Protein AF-A0A9E1VA75-F1 (afdb_monomer)

pLDDT: mean 88.78, std 12.93, range [41.03, 97.94]

Foldseek 3Di:
DPPPPPCDPVNVVVVVVVVVVVVVVVLVVVCVVVVDCDDDCVSPVVVVVVVVVVVVVVVVVVVVVVVVVVVVVVVVVVVVVVVVVVVVVVVVVVVVVVVVVVVDDD

Struct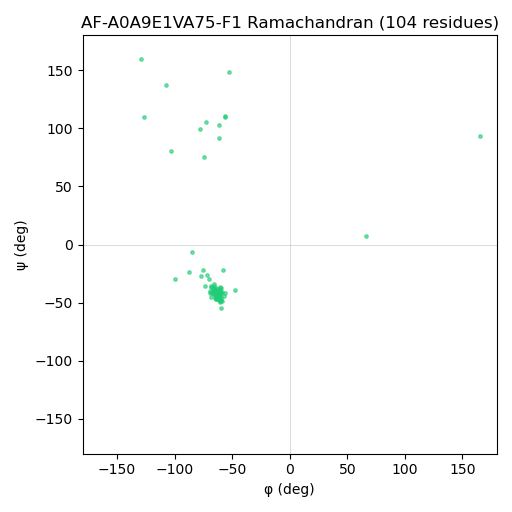ure (mmCIF, N/CA/C/O backbone):
data_AF-A0A9E1VA75-F1
#
_entry.id   AF-A0A9E1VA75-F1
#
loop_
_atom_site.group_PDB
_atom_site.id
_atom_site.type_symbol
_atom_site.label_atom_id
_atom_site.label_alt_id
_atom_site.label_comp_id
_atom_site.label_asym_id
_atom_site.label_entity_id
_atom_site.label_seq_id
_atom_site.pdbx_PDB_ins_code
_atom_site.Cartn_x
_atom_site.Cartn_y
_atom_site.Cartn_z
_atom_site.occupancy
_atom_site.B_iso_or_equiv
_atom_site.auth_seq_id
_atom_site.auth_comp_id
_atom_site.auth_asym_id
_atom_site.auth_atom_id
_atom_site.pdbx_PDB_model_num
ATOM 1 N N . MET A 1 1 ? 12.275 12.071 -62.338 1.00 41.03 1 MET A N 1
ATOM 2 C CA . MET A 1 1 ? 13.502 11.283 -62.114 1.00 41.03 1 MET A CA 1
ATOM 3 C C . MET A 1 1 ? 13.849 11.445 -60.648 1.00 41.03 1 MET A C 1
ATOM 5 O O . MET A 1 1 ? 14.362 12.488 -60.273 1.00 41.03 1 MET A O 1
ATOM 9 N N . ALA A 1 2 ? 13.413 10.508 -59.802 1.00 47.34 2 ALA A N 1
ATOM 10 C CA . ALA A 1 2 ? 13.852 10.485 -58.413 1.00 47.34 2 ALA A CA 1
ATOM 11 C C . ALA A 1 2 ? 15.301 10.009 -58.453 1.00 47.34 2 ALA A C 1
ATOM 13 O O . ALA A 1 2 ? 15.548 8.854 -58.796 1.00 47.34 2 ALA A O 1
ATOM 14 N N . ASP A 1 3 ? 16.233 10.935 -58.241 1.00 48.06 3 ASP A N 1
ATOM 15 C CA . ASP A 1 3 ? 17.649 10.623 -58.147 1.00 48.06 3 ASP A CA 1
ATOM 16 C C . ASP A 1 3 ? 17.795 9.580 -57.039 1.00 48.06 3 ASP A C 1
ATOM 18 O O . ASP A 1 3 ? 17.472 9.828 -55.873 1.00 48.06 3 ASP A O 1
ATOM 22 N N . GLN A 1 4 ? 18.118 8.354 -57.441 1.00 55.50 4 GLN A N 1
ATOM 23 C CA . GLN A 1 4 ? 18.313 7.244 -56.534 1.00 55.50 4 GLN A CA 1
ATOM 24 C C . GLN A 1 4 ? 19.472 7.673 -55.648 1.00 55.50 4 GLN A C 1
ATOM 26 O O . GLN A 1 4 ? 20.612 7.684 -56.109 1.00 55.50 4 GLN A O 1
ATOM 31 N N . ILE A 1 5 ? 19.173 8.095 -54.414 1.00 60.56 5 ILE A N 1
ATOM 32 C CA . ILE A 1 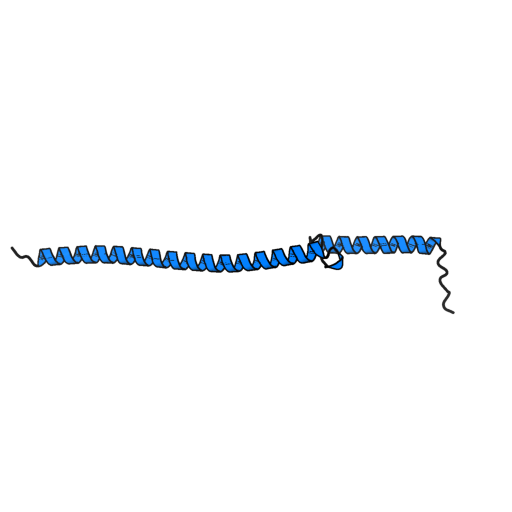5 ? 20.190 8.495 -53.446 1.00 60.56 5 ILE A CA 1
ATOM 33 C C . ILE A 1 5 ? 21.044 7.253 -53.209 1.00 60.56 5 ILE A C 1
ATOM 35 O O . ILE A 1 5 ? 20.737 6.395 -52.379 1.00 60.56 5 ILE A O 1
ATOM 39 N N . ASN A 1 6 ? 22.105 7.124 -53.998 1.00 58.22 6 ASN A N 1
ATOM 40 C CA . ASN A 1 6 ? 23.093 6.078 -53.891 1.00 58.22 6 ASN A CA 1
ATOM 41 C C . ASN A 1 6 ? 23.935 6.438 -52.673 1.00 58.22 6 ASN A C 1
ATOM 43 O O . ASN A 1 6 ? 25.043 6.954 -52.789 1.00 58.22 6 ASN A O 1
ATOM 47 N N . LEU A 1 7 ? 23.378 6.212 -51.476 1.00 61.91 7 LEU A N 1
ATOM 48 C CA . LEU A 1 7 ? 24.168 6.235 -50.258 1.00 61.91 7 LEU A CA 1
ATOM 49 C C . LEU A 1 7 ? 25.282 5.212 -50.460 1.00 61.91 7 LEU A C 1
ATOM 51 O O . LEU A 1 7 ? 25.028 3.996 -50.492 1.00 61.91 7 LEU A O 1
ATOM 55 N N . SER A 1 8 ? 26.511 5.712 -50.600 1.00 77.88 8 SER A N 1
ATOM 56 C CA . SER A 1 8 ? 27.694 4.865 -50.593 1.00 77.88 8 SER A CA 1
ATOM 57 C C . SER A 1 8 ? 27.653 3.999 -49.331 1.00 77.88 8 SER A C 1
ATOM 59 O O . SER A 1 8 ? 27.085 4.399 -48.307 1.00 77.88 8 SER A O 1
ATOM 61 N N . SER A 1 9 ? 28.206 2.787 -49.404 1.00 77.56 9 SER A N 1
ATOM 62 C CA . SER A 1 9 ? 28.193 1.838 -48.280 1.00 77.56 9 SER A CA 1
ATOM 63 C C . SER A 1 9 ? 28.623 2.505 -46.959 1.00 77.56 9 SER A C 1
ATOM 65 O O . SER A 1 9 ? 27.967 2.344 -45.933 1.00 77.56 9 SER A O 1
ATOM 67 N N . ALA A 1 10 ? 29.626 3.389 -47.021 1.00 79.81 10 ALA A N 1
ATOM 68 C CA . ALA A 1 10 ? 30.110 4.171 -45.887 1.00 79.81 10 ALA A CA 1
ATOM 69 C C . ALA A 1 10 ? 29.068 5.149 -45.303 1.00 79.81 10 ALA A C 1
ATOM 71 O O . ALA A 1 10 ? 28.924 5.231 -44.085 1.00 79.81 10 ALA A O 1
ATOM 72 N N . VAL A 1 11 ? 28.303 5.864 -46.139 1.00 82.75 11 VAL A N 1
ATOM 73 C CA . VAL A 1 11 ? 27.260 6.794 -45.659 1.00 82.75 11 VAL A CA 1
ATOM 74 C C . VAL A 1 11 ? 26.104 6.025 -45.013 1.00 82.75 11 VAL A C 1
ATOM 76 O O . VAL A 1 11 ? 25.565 6.476 -44.006 1.00 82.75 11 VAL A O 1
ATOM 79 N N . ARG A 1 12 ? 25.755 4.836 -45.524 1.00 85.81 12 ARG A N 1
ATOM 80 C CA . ARG A 1 12 ? 24.735 3.963 -44.912 1.00 85.81 12 ARG A CA 1
ATOM 81 C C . ARG A 1 12 ? 25.163 3.440 -43.544 1.00 85.81 12 ARG A C 1
ATOM 83 O O . ARG A 1 12 ? 24.356 3.461 -42.620 1.00 85.81 12 ARG A O 1
ATOM 90 N N . THR A 1 13 ? 26.419 3.026 -43.401 1.00 87.31 13 THR A N 1
ATOM 91 C CA . THR A 1 13 ? 26.981 2.599 -42.112 1.00 87.31 13 THR A CA 1
ATOM 92 C C . THR A 1 13 ? 26.975 3.741 -41.097 1.00 87.31 13 THR A C 1
ATOM 94 O O . THR A 1 13 ? 26.509 3.560 -39.973 1.00 87.31 13 THR A O 1
ATOM 97 N N . ASN A 1 14 ? 27.402 4.939 -41.506 1.00 86.00 14 ASN A N 1
ATOM 98 C CA . ASN A 1 14 ? 27.377 6.121 -40.641 1.00 86.00 14 ASN A CA 1
ATOM 99 C C . ASN A 1 14 ? 25.944 6.514 -40.249 1.00 86.00 14 ASN A C 1
ATOM 101 O O . ASN A 1 14 ? 25.679 6.786 -39.081 1.00 86.00 14 ASN A O 1
ATOM 105 N N . LEU A 1 15 ? 25.001 6.483 -41.195 1.00 89.19 15 LEU A N 1
ATOM 106 C CA . LEU A 1 15 ? 23.588 6.749 -40.927 1.00 89.19 15 LEU A CA 1
ATOM 107 C C . LEU A 1 15 ? 22.973 5.701 -39.988 1.00 89.19 15 LEU A C 1
ATOM 109 O O . LEU A 1 15 ? 22.228 6.067 -39.085 1.00 89.19 15 LEU A O 1
ATOM 113 N N . GLY A 1 16 ? 23.310 4.419 -40.152 1.00 92.81 16 GLY A N 1
ATOM 114 C CA .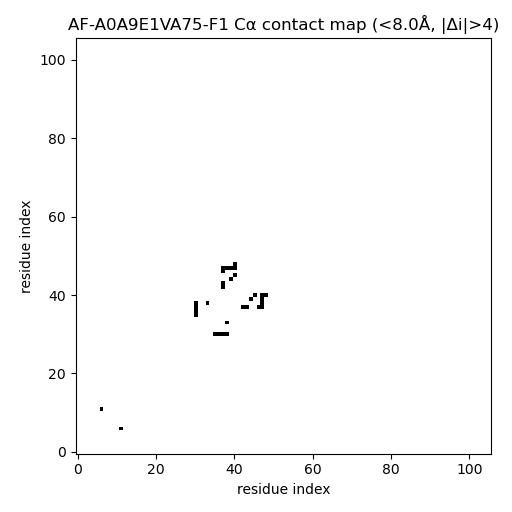 GLY A 1 16 ? 22.892 3.355 -39.236 1.00 92.81 16 GLY A CA 1
ATOM 115 C C . GLY A 1 16 ? 23.419 3.575 -37.815 1.00 92.81 16 GLY A C 1
ATOM 116 O O . GLY A 1 16 ? 22.669 3.420 -36.851 1.00 92.81 16 GLY A O 1
ATOM 117 N N . GLY A 1 17 ? 24.670 4.030 -37.685 1.00 92.44 17 GLY A N 1
ATOM 118 C CA . GLY A 1 17 ? 25.250 4.447 -36.407 1.00 92.44 17 GLY A CA 1
ATOM 119 C C . GLY A 1 17 ? 24.487 5.611 -35.771 1.00 92.44 17 GLY A C 1
ATOM 120 O O . GLY A 1 17 ? 24.063 5.511 -34.622 1.00 92.44 17 GLY A O 1
ATOM 121 N N . LEU A 1 18 ? 24.222 6.677 -36.532 1.00 92.56 18 LEU A N 1
ATOM 122 C CA . LEU A 1 18 ? 23.459 7.836 -36.050 1.00 92.56 18 LEU A CA 1
ATOM 123 C C . LEU A 1 18 ? 22.022 7.472 -35.651 1.00 92.56 18 LEU A C 1
ATOM 125 O O . LEU A 1 18 ? 21.525 7.954 -34.635 1.00 92.56 18 LEU A O 1
ATOM 129 N N . GLN A 1 19 ? 21.360 6.590 -36.402 1.00 93.19 19 GLN A N 1
ATOM 130 C CA . GLN A 1 19 ? 20.029 6.086 -36.056 1.00 93.19 19 GLN A CA 1
ATOM 131 C C . GLN A 1 19 ? 20.047 5.264 -34.761 1.00 93.19 19 GLN A C 1
ATOM 133 O O . GLN A 1 19 ? 19.132 5.385 -33.945 1.00 93.19 19 GLN A O 1
ATOM 138 N N . GLN A 1 20 ? 21.080 4.447 -34.544 1.00 94.38 20 GLN A N 1
ATOM 139 C CA . GLN A 1 20 ? 21.251 3.705 -33.297 1.00 94.38 20 GLN A CA 1
ATOM 140 C C . GLN A 1 20 ? 21.480 4.654 -32.110 1.00 94.38 20 GLN A C 1
ATOM 142 O O . GLN A 1 20 ? 20.860 4.476 -31.061 1.00 94.38 20 GLN A O 1
ATOM 147 N N . THR A 1 21 ? 22.306 5.690 -32.279 1.00 95.00 21 THR A N 1
ATOM 148 C CA . THR A 1 21 ? 22.522 6.727 -31.259 1.00 95.00 21 THR A CA 1
ATOM 149 C C . THR A 1 21 ? 21.237 7.491 -30.948 1.00 95.00 21 THR A C 1
ATOM 151 O O . THR A 1 21 ? 20.919 7.678 -29.777 1.00 95.00 21 THR A O 1
ATOM 154 N N . ALA A 1 22 ? 20.451 7.866 -31.961 1.00 94.19 22 ALA A N 1
ATOM 155 C CA . ALA A 1 22 ? 19.168 8.539 -31.760 1.00 94.19 22 ALA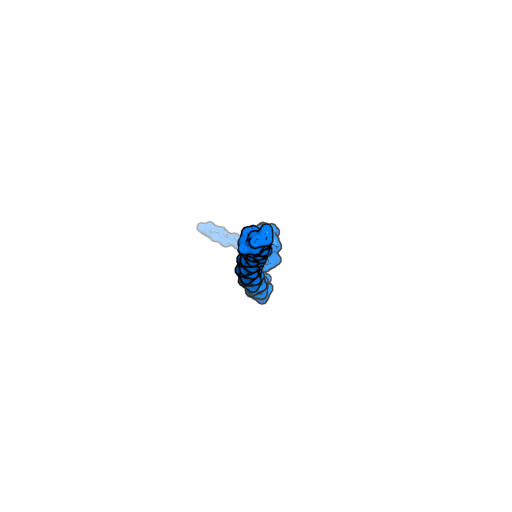 A CA 1
ATOM 156 C C . ALA A 1 22 ? 18.178 7.676 -30.953 1.00 94.19 22 ALA A C 1
ATOM 158 O O . ALA A 1 22 ? 17.519 8.180 -30.046 1.00 94.19 22 ALA A O 1
ATOM 159 N N . LYS A 1 23 ? 18.122 6.361 -31.216 1.00 93.44 23 LYS A N 1
ATOM 160 C CA . LYS A 1 23 ? 17.312 5.415 -30.425 1.00 93.44 23 LYS A CA 1
ATOM 161 C C . LYS A 1 23 ? 17.785 5.311 -28.972 1.00 93.44 23 LYS A C 1
ATOM 163 O O . LYS A 1 23 ? 16.960 5.264 -28.063 1.00 93.44 23 LYS A O 1
ATOM 168 N N . LEU A 1 24 ? 19.101 5.278 -28.742 1.00 92.25 24 LEU A N 1
ATOM 169 C CA . LEU A 1 24 ? 19.680 5.259 -27.393 1.00 92.25 24 LEU A CA 1
ATOM 170 C C . LEU A 1 24 ? 19.391 6.558 -26.625 1.00 92.25 24 LEU A C 1
ATOM 172 O O . LEU A 1 24 ? 19.082 6.495 -25.434 1.00 92.25 24 LEU A O 1
ATOM 176 N N . GLY A 1 25 ? 19.444 7.707 -27.306 1.00 94.31 25 GLY A N 1
ATOM 177 C CA . GLY A 1 25 ? 19.049 9.004 -26.754 1.00 94.31 25 GLY A CA 1
ATOM 178 C C . GLY A 1 25 ? 17.586 9.003 -26.316 1.00 94.31 25 GLY A C 1
ATOM 179 O O . GLY A 1 25 ? 17.313 9.190 -25.136 1.00 94.31 25 GLY A O 1
ATOM 180 N N . ALA A 1 26 ? 16.668 8.641 -27.219 1.00 92.88 26 ALA A N 1
ATOM 181 C CA . ALA A 1 26 ? 15.235 8.583 -26.919 1.00 92.88 26 ALA A CA 1
ATOM 182 C C . ALA A 1 26 ? 14.906 7.676 -25.717 1.00 92.88 26 ALA A C 1
ATOM 184 O O . ALA A 1 26 ? 14.115 8.045 -24.853 1.00 92.88 26 ALA A O 1
ATOM 185 N N . ARG A 1 27 ? 15.560 6.510 -25.613 1.00 91.12 27 ARG A N 1
ATOM 186 C CA . ARG A 1 27 ? 15.398 5.609 -24.460 1.00 91.12 27 ARG A CA 1
ATOM 187 C C . ARG A 1 27 ? 15.926 6.215 -23.159 1.00 91.12 27 ARG A C 1
ATOM 189 O O . ARG A 1 27 ? 15.390 5.946 -22.086 1.00 91.12 27 ARG A O 1
ATOM 196 N N . THR A 1 28 ? 17.005 6.987 -23.233 1.00 91.81 28 THR A N 1
ATOM 197 C CA . THR A 1 28 ? 17.566 7.675 -22.065 1.00 91.81 28 THR A CA 1
ATOM 198 C C . THR 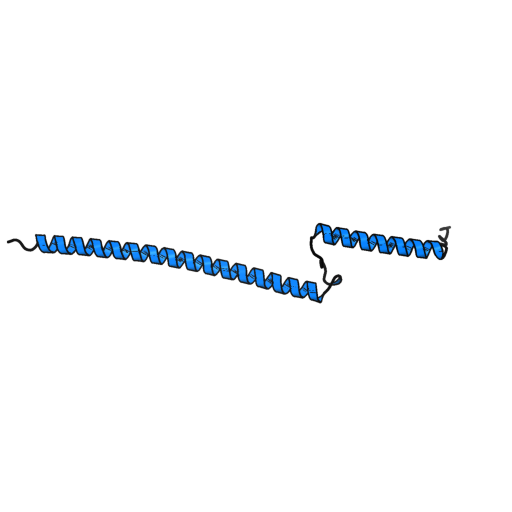A 1 28 ? 16.616 8.769 -21.597 1.00 91.81 28 THR A C 1
ATOM 200 O O . THR A 1 28 ? 16.302 8.814 -20.411 1.00 91.81 28 THR A O 1
AT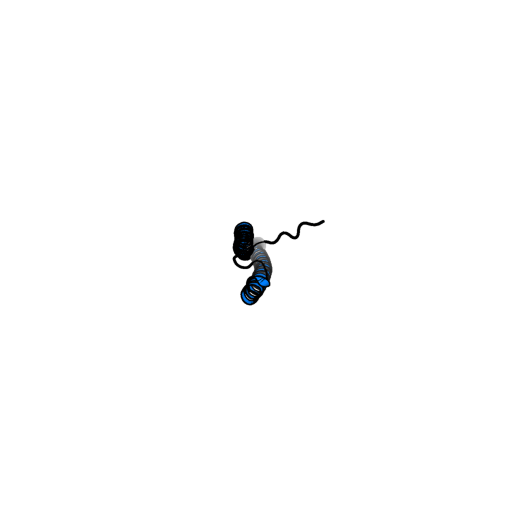OM 203 N N . ASP A 1 29 ? 16.085 9.568 -22.522 1.00 93.25 29 ASP A N 1
ATOM 204 C CA . ASP A 1 29 ? 15.098 10.608 -22.223 1.00 93.25 29 ASP A CA 1
ATOM 205 C C . ASP A 1 29 ? 13.827 10.016 -21.595 1.00 93.25 29 ASP A C 1
ATOM 207 O O . ASP A 1 29 ? 13.329 10.531 -20.595 1.00 93.25 29 ASP A O 1
ATOM 211 N N . GLU A 1 30 ? 13.346 8.876 -22.101 1.00 92.31 30 GLU A N 1
ATOM 212 C CA . GLU A 1 30 ? 12.198 8.162 -21.529 1.00 92.31 30 GLU A CA 1
ATOM 213 C C . GLU A 1 30 ? 12.471 7.679 -20.094 1.00 92.31 30 GLU A C 1
ATOM 215 O O . GLU A 1 30 ? 11.639 7.841 -19.196 1.00 92.31 30 GLU A O 1
ATOM 220 N N . ARG A 1 31 ? 13.655 7.112 -19.841 1.00 92.00 31 ARG A N 1
ATOM 221 C CA . ARG A 1 31 ? 14.065 6.666 -18.500 1.00 92.00 31 ARG A CA 1
ATOM 222 C C . ARG A 1 31 ? 14.250 7.826 -17.528 1.00 92.00 31 ARG A C 1
ATOM 224 O O . ARG A 1 31 ? 13.883 7.690 -16.366 1.00 92.00 31 ARG A O 1
ATOM 231 N N . LEU A 1 32 ? 14.784 8.957 -17.986 1.00 93.75 32 LEU A N 1
ATOM 232 C CA . LEU A 1 32 ? 14.929 10.159 -17.165 1.00 93.75 32 LEU A CA 1
ATOM 233 C C . LEU A 1 32 ? 13.570 10.797 -16.855 1.00 93.75 32 LEU A C 1
ATOM 235 O O . LEU A 1 32 ? 13.332 11.176 -15.713 1.00 93.75 32 LEU A O 1
ATOM 239 N N . GLY A 1 33 ? 12.662 10.859 -17.833 1.00 94.69 33 GLY A N 1
ATOM 240 C CA . GLY A 1 33 ? 11.318 11.410 -17.643 1.00 94.69 33 GLY A CA 1
ATOM 241 C C . GLY A 1 33 ? 10.430 10.557 -16.732 1.00 94.69 33 GLY A C 1
ATOM 242 O O . GLY A 1 33 ? 9.652 11.090 -15.946 1.00 94.69 33 GLY A O 1
ATOM 243 N N . SER A 1 34 ? 10.560 9.231 -16.806 1.00 90.81 34 SER A N 1
ATOM 244 C CA . SER A 1 34 ? 9.798 8.286 -15.973 1.00 90.81 34 SER A CA 1
ATOM 245 C C . SER A 1 34 ? 10.447 7.976 -14.621 1.00 90.81 34 SER A C 1
ATOM 247 O O . SER A 1 34 ? 9.767 7.509 -13.707 1.00 90.81 34 SER A O 1
ATOM 249 N N . GLY A 1 35 ? 11.767 8.150 -14.504 1.00 90.25 35 GLY A N 1
ATOM 250 C CA . GLY A 1 35 ? 12.565 7.673 -13.373 1.00 90.25 35 GLY A CA 1
ATOM 251 C C . GLY A 1 35 ? 12.650 6.144 -13.259 1.00 90.25 35 GLY A C 1
ATOM 252 O O . GLY A 1 35 ? 13.172 5.635 -12.267 1.00 90.25 35 GLY A O 1
ATOM 253 N N . LYS A 1 36 ? 12.138 5.385 -14.238 1.00 88.44 36 LYS A N 1
ATOM 254 C CA . LYS A 1 36 ? 12.113 3.917 -14.212 1.00 88.44 36 LYS A CA 1
ATOM 255 C C . LYS A 1 36 ? 13.123 3.348 -15.193 1.00 88.44 36 LYS A C 1
ATOM 257 O O . LYS A 1 36 ? 13.210 3.766 -16.342 1.00 88.44 36 LYS A O 1
ATOM 262 N N . ALA A 1 37 ? 13.846 2.320 -14.758 1.00 85.19 37 ALA A N 1
ATOM 263 C CA . ALA A 1 37 ? 14.750 1.582 -15.636 1.00 85.19 37 ALA A CA 1
ATOM 264 C C . ALA A 1 37 ? 13.995 0.738 -16.685 1.00 85.19 37 ALA A C 1
ATOM 266 O O . ALA A 1 37 ? 14.508 0.526 -17.786 1.00 85.19 37 ALA A O 1
ATOM 267 N N . VAL A 1 38 ? 12.788 0.269 -16.361 1.00 88.06 38 VAL A N 1
ATOM 268 C CA . VAL A 1 38 ? 11.937 -0.560 -17.226 1.00 88.06 38 VAL A CA 1
ATOM 269 C C . VAL A 1 38 ? 10.569 0.110 -17.321 1.00 88.06 38 VAL A C 1
ATOM 271 O O . VAL A 1 38 ? 9.834 0.158 -16.334 1.00 88.06 38 VAL A O 1
ATOM 274 N N . ASN A 1 39 ? 10.251 0.653 -18.497 1.00 84.38 39 ASN A N 1
ATOM 275 C CA . ASN A 1 39 ? 8.985 1.347 -18.752 1.00 84.38 39 ASN A CA 1
ATOM 276 C C . ASN A 1 39 ? 7.973 0.465 -19.472 1.00 84.38 39 ASN A C 1
ATOM 278 O O . ASN A 1 39 ? 6.770 0.600 -19.257 1.00 84.38 39 ASN A O 1
ATOM 282 N N . SER A 1 40 ? 8.463 -0.467 -20.287 1.00 85.56 40 SER A N 1
ATOM 283 C CA . SER A 1 40 ? 7.637 -1.354 -21.092 1.00 85.56 40 SER A CA 1
ATOM 284 C C . SER A 1 40 ? 8.032 -2.825 -20.913 1.00 85.56 40 SER A C 1
ATOM 286 O O . SER A 1 40 ? 9.175 -3.123 -20.559 1.00 85.56 40 SER A O 1
ATOM 288 N N . PRO A 1 41 ? 7.137 -3.776 -21.243 1.00 84.44 41 PRO A N 1
ATOM 289 C CA . PRO A 1 41 ? 7.489 -5.195 -21.316 1.00 84.44 41 PRO A CA 1
ATOM 290 C C . PRO A 1 41 ? 8.630 -5.500 -22.302 1.00 84.44 41 PRO A C 1
ATOM 292 O O . PRO A 1 41 ? 9.282 -6.532 -22.176 1.00 84.44 41 PRO A O 1
ATOM 295 N N . ILE A 1 42 ? 8.873 -4.615 -23.278 1.00 82.75 42 ILE A N 1
ATOM 296 C CA . ILE A 1 42 ? 9.936 -4.757 -24.285 1.00 82.75 42 ILE A CA 1
ATOM 297 C C . ILE A 1 42 ? 11.312 -4.414 -23.684 1.00 82.75 42 ILE A C 1
ATOM 299 O O . ILE A 1 42 ? 12.320 -4.959 -24.125 1.00 82.75 42 ILE A O 1
ATOM 303 N N . ASP A 1 43 ? 11.367 -3.568 -22.648 1.00 81.81 43 ASP A N 1
ATOM 304 C CA . ASP A 1 43 ? 12.614 -3.234 -21.943 1.00 81.81 43 ASP A CA 1
ATOM 305 C C . ASP A 1 43 ? 13.112 -4.345 -21.007 1.00 81.81 43 ASP A C 1
ATOM 307 O O . ASP A 1 43 ? 14.296 -4.360 -20.668 1.00 81.81 43 ASP A O 1
ATOM 311 N N . GLY A 1 44 ? 12.217 -5.242 -20.585 1.00 86.88 44 GLY A N 1
ATOM 312 C CA . GLY A 1 44 ? 12.481 -6.327 -19.640 1.00 86.88 44 GLY A CA 1
ATOM 313 C C . GLY A 1 44 ? 11.173 -6.913 -19.114 1.00 86.88 44 GLY A C 1
ATOM 314 O O . GLY A 1 44 ? 10.579 -6.387 -18.173 1.00 86.88 44 GLY A O 1
ATOM 315 N N . ALA A 1 45 ? 10.677 -7.977 -19.751 1.00 89.69 45 ALA A N 1
ATOM 316 C CA . ALA A 1 45 ? 9.367 -8.539 -19.424 1.00 89.69 45 ALA A CA 1
ATOM 317 C C . ALA A 1 45 ? 9.309 -9.068 -17.981 1.00 89.69 45 ALA A C 1
ATOM 319 O O . ALA A 1 45 ? 8.345 -8.797 -17.267 1.00 89.69 45 ALA A O 1
ATOM 320 N N . ALA A 1 46 ? 10.345 -9.782 -17.532 1.00 92.31 46 ALA A N 1
ATOM 321 C CA . ALA A 1 46 ? 10.391 -10.355 -16.189 1.00 92.31 46 ALA A CA 1
ATOM 322 C C . ALA A 1 46 ? 10.341 -9.262 -15.111 1.00 92.31 46 ALA A C 1
ATOM 324 O O . ALA A 1 46 ? 9.536 -9.337 -14.184 1.00 92.31 46 ALA A O 1
ATOM 325 N N . GLU A 1 47 ? 11.143 -8.213 -15.271 1.00 91.75 47 GLU A N 1
ATOM 326 C CA . GLU A 1 47 ? 11.230 -7.079 -14.355 1.00 91.75 47 GLU A CA 1
ATOM 327 C C . GLU A 1 47 ? 9.939 -6.251 -14.358 1.00 91.75 47 GLU A C 1
ATOM 329 O O . GLU A 1 47 ? 9.453 -5.843 -13.299 1.00 91.75 47 GLU A O 1
ATOM 334 N N . PHE A 1 48 ? 9.341 -6.030 -15.532 1.00 92.31 48 PHE A N 1
ATOM 335 C CA . PHE A 1 48 ? 8.083 -5.296 -15.663 1.00 92.31 48 PHE A CA 1
ATOM 336 C C . PHE A 1 48 ? 6.922 -6.029 -14.976 1.00 92.31 48 PHE A C 1
ATOM 338 O O . PHE A 1 48 ? 6.174 -5.428 -14.205 1.00 92.31 48 PHE A O 1
ATOM 345 N N . PHE A 1 49 ? 6.774 -7.337 -15.203 1.00 92.81 49 PHE A N 1
ATOM 346 C CA . PHE A 1 49 ? 5.688 -8.102 -14.585 1.00 92.81 49 PHE A CA 1
ATOM 347 C C . PHE A 1 49 ? 5.918 -8.356 -13.092 1.00 92.81 49 PHE A C 1
ATOM 349 O O . PHE A 1 49 ? 4.960 -8.289 -12.322 1.00 92.81 49 PHE A O 1
ATOM 356 N N . ALA A 1 50 ? 7.162 -8.576 -12.657 1.00 93.44 50 ALA A N 1
ATOM 357 C CA . ALA A 1 50 ? 7.482 -8.707 -11.237 1.00 93.44 50 ALA A CA 1
ATOM 358 C C . ALA A 1 50 ? 7.210 -7.403 -10.470 1.00 93.44 50 ALA A C 1
ATOM 360 O O . ALA A 1 50 ? 6.570 -7.429 -9.419 1.00 93.44 50 ALA A O 1
ATOM 361 N N . SER A 1 51 ? 7.643 -6.258 -11.011 1.00 91.31 51 SER A N 1
ATOM 362 C CA . SER A 1 51 ? 7.366 -4.951 -10.401 1.00 91.31 51 SER A CA 1
ATOM 363 C C . SER A 1 51 ? 5.872 -4.639 -10.372 1.00 91.31 51 SER A C 1
ATOM 365 O O . SER A 1 51 ? 5.380 -4.183 -9.343 1.00 91.31 51 SER A O 1
ATOM 367 N N . ARG A 1 52 ? 5.125 -4.967 -11.434 1.00 91.81 52 ARG A N 1
ATOM 368 C CA . ARG A 1 52 ? 3.663 -4.831 -11.456 1.00 91.81 52 ARG A CA 1
ATOM 369 C C . ARG A 1 52 ? 2.983 -5.677 -10.380 1.00 91.81 52 ARG A C 1
ATOM 371 O O . ARG A 1 52 ? 2.186 -5.143 -9.620 1.00 91.81 52 ARG A O 1
ATOM 378 N N . ALA A 1 53 ? 3.339 -6.956 -10.264 1.00 94.62 53 ALA A N 1
ATOM 379 C CA . ALA A 1 53 ? 2.787 -7.829 -9.228 1.00 94.62 53 ALA A CA 1
ATOM 380 C C . ALA A 1 53 ? 3.095 -7.309 -7.812 1.00 94.62 53 ALA A C 1
ATOM 382 O O . ALA A 1 53 ? 2.254 -7.390 -6.915 1.00 94.62 53 ALA A O 1
ATOM 383 N N . LEU A 1 54 ? 4.290 -6.744 -7.607 1.00 95.12 54 LEU A N 1
ATOM 384 C CA . LEU A 1 54 ? 4.664 -6.133 -6.335 1.00 95.12 54 LEU A CA 1
ATOM 385 C C . LEU A 1 54 ? 3.878 -4.841 -6.060 1.00 95.12 54 LEU A C 1
ATOM 387 O O . LEU A 1 54 ? 3.445 -4.640 -4.927 1.00 95.12 54 LEU A O 1
ATOM 391 N N . SER A 1 55 ? 3.649 -3.999 -7.074 1.00 94.50 55 SER A N 1
ATOM 392 C CA . SER A 1 55 ? 2.789 -2.813 -6.967 1.00 94.50 55 SER A CA 1
ATOM 393 C C . SER A 1 55 ? 1.350 -3.186 -6.617 1.00 94.50 55 SER A C 1
ATOM 395 O O . SER A 1 55 ? 0.805 -2.620 -5.674 1.00 94.50 55 SER A O 1
ATOM 397 N N . ASP A 1 56 ? 0.771 -4.182 -7.290 1.00 96.50 56 ASP A N 1
ATOM 398 C CA . ASP A 1 56 ? -0.587 -4.658 -7.006 1.00 96.50 56 ASP A CA 1
ATOM 399 C C . ASP A 1 56 ? -0.695 -5.179 -5.560 1.00 96.50 56 ASP A C 1
ATOM 401 O O . ASP A 1 56 ? -1.636 -4.857 -4.830 1.00 96.50 56 ASP A O 1
ATOM 405 N N . ARG A 1 57 ? 0.318 -5.926 -5.096 1.00 97.38 57 ARG A N 1
ATOM 406 C CA . ARG A 1 57 ? 0.395 -6.397 -3.706 1.00 97.38 57 ARG A CA 1
ATOM 407 C C . ARG A 1 57 ? 0.518 -5.248 -2.706 1.00 97.38 57 ARG A C 1
ATOM 409 O O . ARG A 1 57 ? -0.122 -5.299 -1.658 1.00 97.38 57 ARG A O 1
ATOM 416 N N . ALA A 1 58 ? 1.330 -4.236 -3.002 1.00 97.31 58 ALA A N 1
ATOM 417 C CA . ALA A 1 58 ? 1.483 -3.066 -2.143 1.00 97.31 58 ALA A CA 1
ATOM 418 C C . ALA A 1 58 ? 0.167 -2.280 -2.031 1.00 97.31 58 ALA A C 1
ATOM 420 O O . ALA A 1 58 ? -0.228 -1.915 -0.925 1.00 97.31 58 ALA A O 1
ATOM 421 N N . SER A 1 59 ? -0.554 -2.096 -3.141 1.00 97.75 59 SER A N 1
ATOM 422 C CA . SER A 1 59 ? -1.887 -1.482 -3.141 1.00 97.75 59 SER A CA 1
ATOM 423 C C . SER A 1 59 ? -2.888 -2.286 -2.310 1.00 97.75 59 SER A C 1
ATOM 425 O O . SER A 1 59 ? -3.605 -1.708 -1.494 1.00 97.75 59 SER A O 1
ATOM 427 N N . GLY A 1 60 ? -2.894 -3.616 -2.445 1.00 97.88 60 GLY A N 1
ATOM 428 C CA . GLY A 1 60 ? -3.727 -4.489 -1.613 1.00 97.88 60 GLY A CA 1
ATOM 429 C C . GLY A 1 60 ? -3.393 -4.392 -0.121 1.00 97.88 60 GLY A C 1
ATOM 430 O O . GLY A 1 60 ? -4.294 -4.327 0.712 1.00 97.88 60 GLY A O 1
ATOM 431 N N . LEU A 1 61 ? -2.104 -4.322 0.227 1.00 97.69 61 LEU A N 1
ATOM 432 C CA . LEU A 1 61 ? -1.667 -4.136 1.611 1.00 97.69 61 LEU A CA 1
ATOM 433 C C . LEU A 1 61 ? -2.066 -2.762 2.163 1.00 97.69 61 LEU A C 1
ATOM 435 O O . LEU A 1 61 ? -2.457 -2.680 3.323 1.00 97.69 61 LEU A O 1
ATOM 439 N N . SER A 1 62 ? -2.008 -1.704 1.349 1.00 97.81 62 SER A N 1
ATOM 440 C CA . SER A 1 62 ? -2.474 -0.371 1.749 1.00 97.81 62 SER A CA 1
ATOM 441 C C . SER A 1 62 ? -3.964 -0.388 2.084 1.00 97.81 62 SER A C 1
ATOM 443 O O . SER A 1 62 ? -4.346 0.059 3.157 1.00 97.81 62 SER A O 1
ATOM 445 N N . ALA A 1 63 ? -4.789 -0.997 1.229 1.00 97.88 63 ALA A N 1
ATOM 446 C CA . ALA A 1 63 ? -6.223 -1.118 1.487 1.00 97.88 63 ALA A CA 1
ATOM 447 C C . ALA A 1 63 ? -6.523 -1.946 2.751 1.00 97.88 63 ALA A C 1
ATOM 449 O O . ALA A 1 63 ? -7.397 -1.597 3.542 1.00 97.88 63 ALA A O 1
ATOM 450 N N . ALA A 1 64 ? -5.776 -3.034 2.974 1.00 97.69 64 ALA A N 1
ATOM 451 C CA . ALA A 1 64 ? -5.896 -3.821 4.199 1.00 97.69 64 ALA A CA 1
ATOM 452 C C . ALA A 1 64 ? -5.499 -3.008 5.443 1.00 97.69 64 ALA A C 1
ATOM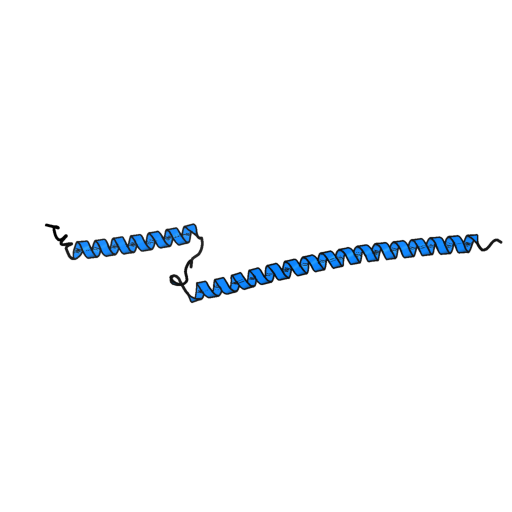 454 O O . ALA A 1 64 ? -6.169 -3.096 6.471 1.00 97.69 64 ALA A O 1
ATOM 455 N N . LYS A 1 65 ? -4.439 -2.196 5.345 1.00 97.81 65 LYS A N 1
ATOM 456 C CA . LYS A 1 65 ? -4.005 -1.297 6.417 1.00 97.81 65 LYS A CA 1
ATOM 457 C C . LYS A 1 65 ? -5.086 -0.268 6.753 1.00 97.81 65 LYS A C 1
ATOM 459 O O . LYS A 1 65 ? -5.369 -0.086 7.931 1.00 97.81 65 LYS A O 1
ATOM 464 N N . ASP A 1 66 ? -5.726 0.334 5.755 1.00 97.94 66 ASP A N 1
ATOM 465 C CA . ASP A 1 66 ? -6.804 1.305 5.980 1.00 97.94 66 ASP A CA 1
ATOM 466 C C . ASP A 1 66 ? -7.985 0.668 6.737 1.00 97.94 66 ASP A C 1
ATOM 468 O O . ASP A 1 66 ? -8.524 1.250 7.680 1.00 97.94 66 ASP A O 1
ATOM 472 N N . GLY A 1 67 ? -8.340 -0.576 6.392 1.00 97.69 67 GLY A N 1
ATOM 473 C CA . GLY A 1 67 ? -9.350 -1.343 7.127 1.00 97.69 67 GLY A CA 1
ATOM 474 C C . GLY A 1 67 ? -8.950 -1.637 8.579 1.00 97.69 67 GLY A C 1
ATOM 475 O O . GLY A 1 67 ? -9.783 -1.553 9.484 1.00 97.69 67 GLY A O 1
ATOM 476 N N . VAL A 1 68 ? -7.671 -1.936 8.824 1.00 97.75 68 VAL A N 1
ATOM 477 C CA . VAL A 1 68 ? -7.131 -2.108 10.183 1.00 97.75 68 VAL A CA 1
ATOM 478 C C . VAL A 1 68 ? -7.184 -0.796 10.966 1.00 97.75 68 VAL A C 1
ATOM 480 O O . VAL A 1 68 ? -7.618 -0.803 12.115 1.00 97.75 68 VAL A O 1
ATOM 483 N N . ASP A 1 69 ? -6.815 0.331 10.359 1.00 97.94 69 ASP A N 1
ATOM 484 C CA . ASP A 1 69 ? -6.856 1.644 11.012 1.00 97.94 69 ASP A CA 1
ATOM 485 C C . ASP A 1 69 ? -8.296 2.030 11.401 1.00 97.94 69 ASP A C 1
ATOM 487 O O . ASP A 1 69 ? -8.544 2.514 12.511 1.00 97.94 69 ASP A O 1
ATOM 491 N N . GLN A 1 70 ? -9.275 1.734 10.541 1.00 97.75 70 GLN A N 1
ATOM 492 C CA . GLN A 1 70 ? -10.694 1.915 10.856 1.00 97.75 70 GLN A CA 1
ATOM 493 C C . GLN A 1 70 ? -11.150 1.017 12.020 1.00 97.75 70 GLN A C 1
ATOM 495 O O . GLN A 1 70 ? -11.889 1.466 12.905 1.00 97.75 70 GLN A O 1
ATOM 500 N N . ALA A 1 71 ? -10.706 -0.243 12.052 1.00 97.44 71 ALA A N 1
ATOM 501 C CA . ALA A 1 71 ? -11.006 -1.157 13.151 1.00 97.44 71 ALA A CA 1
ATOM 502 C C . ALA A 1 71 ? -10.393 -0.669 14.474 1.00 97.44 71 ALA A C 1
ATOM 504 O O . ALA A 1 71 ? -11.076 -0.669 15.497 1.00 97.44 71 ALA A O 1
ATOM 505 N N . ILE A 1 72 ? -9.150 -0.181 14.449 1.00 97.94 72 ILE A N 1
ATOM 506 C CA . ILE A 1 72 ? -8.484 0.416 15.615 1.00 97.94 72 ILE A CA 1
ATOM 507 C C . ILE A 1 72 ? -9.280 1.618 16.128 1.00 97.94 72 ILE A C 1
ATOM 509 O O . ILE A 1 72 ? -9.574 1.682 17.320 1.00 97.94 72 ILE A O 1
ATOM 513 N N . SER A 1 73 ? -9.688 2.533 15.244 1.00 97.62 73 SER A N 1
ATOM 514 C CA . SER A 1 73 ? -10.501 3.696 15.626 1.00 97.62 73 SER A CA 1
ATOM 515 C C . SER A 1 73 ? -11.831 3.284 16.271 1.00 97.62 73 SER A C 1
ATOM 517 O O . SER A 1 73 ? -12.233 3.846 17.291 1.00 97.62 73 SER A O 1
ATOM 519 N N . THR A 1 74 ? -12.474 2.245 15.734 1.00 97.88 74 THR A N 1
ATOM 520 C CA . THR A 1 74 ? -13.721 1.693 16.284 1.00 97.88 74 THR A CA 1
ATOM 521 C C . THR A 1 74 ? -13.512 1.108 17.679 1.00 97.88 74 THR A C 1
ATOM 523 O O . THR A 1 74 ? -14.280 1.402 18.595 1.00 97.88 74 THR A O 1
ATOM 526 N N . VAL A 1 75 ? -12.455 0.312 17.867 1.00 97.75 75 VAL A N 1
ATOM 527 C CA . VAL A 1 75 ? -12.111 -0.264 19.175 1.00 97.75 75 VAL A CA 1
ATOM 528 C C . VAL A 1 75 ? -11.777 0.838 20.175 1.00 97.75 75 VAL A C 1
ATOM 530 O O . VAL A 1 75 ? -12.240 0.787 21.307 1.00 97.75 75 VAL A O 1
ATOM 533 N N . GLN A 1 76 ? -11.045 1.873 19.764 1.00 97.56 76 GLN A N 1
ATOM 534 C CA . GLN A 1 76 ? -10.715 2.998 20.635 1.00 97.56 76 GLN A CA 1
ATOM 535 C C . GLN A 1 76 ? -11.967 3.766 21.086 1.00 97.56 76 GLN A C 1
ATOM 537 O O . GLN A 1 76 ? -12.097 4.091 22.265 1.00 97.56 76 GLN A O 1
ATOM 542 N N . ALA A 1 77 ? -12.916 4.011 20.178 1.00 97.56 77 ALA A N 1
ATOM 543 C CA . ALA A 1 77 ? -14.199 4.616 20.526 1.00 97.56 77 ALA A CA 1
ATOM 544 C C . ALA A 1 77 ? -15.010 3.732 21.490 1.00 97.56 77 ALA A C 1
ATOM 546 O O . ALA A 1 77 ? -15.589 4.244 22.448 1.00 97.56 77 ALA A O 1
ATOM 547 N N . ALA A 1 78 ? -15.013 2.412 21.274 1.00 97.69 78 ALA A N 1
ATOM 548 C CA . ALA A 1 78 ? -15.659 1.462 22.175 1.00 97.69 78 ALA A CA 1
ATOM 549 C C . ALA A 1 78 ? -15.022 1.475 23.574 1.00 97.69 78 ALA A C 1
ATOM 551 O O . ALA A 1 78 ? -15.752 1.532 24.560 1.00 97.69 78 ALA A O 1
ATOM 552 N N . THR A 1 79 ? -13.688 1.497 23.673 1.00 97.38 79 THR A N 1
ATOM 553 C CA . THR A 1 79 ? -12.967 1.604 24.952 1.00 97.38 79 THR A CA 1
ATOM 554 C C . THR A 1 79 ? -13.345 2.880 25.700 1.00 97.38 79 THR A C 1
ATOM 556 O O . THR A 1 79 ? -13.751 2.805 26.854 1.00 97.38 79 THR 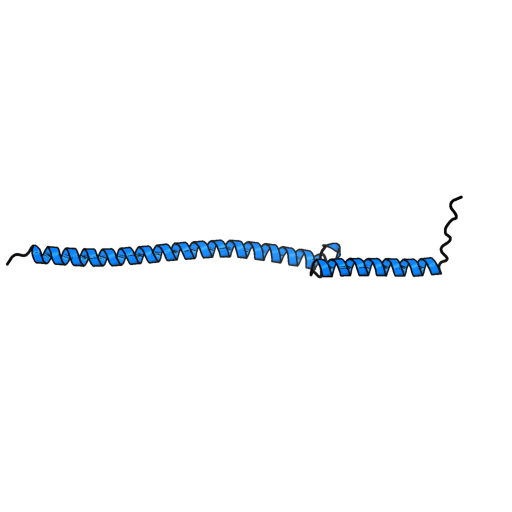A O 1
ATOM 559 N N . ASN A 1 80 ? -13.335 4.035 25.029 1.00 97.31 80 ASN A N 1
ATOM 560 C CA . ASN A 1 80 ? -13.748 5.301 25.647 1.00 97.31 80 ASN A CA 1
ATOM 561 C C . ASN A 1 80 ? -15.211 5.262 26.130 1.00 97.31 80 ASN A C 1
ATOM 563 O O . ASN A 1 80 ? -15.545 5.809 27.180 1.00 97.31 80 ASN A O 1
ATOM 567 N N . GLY A 1 81 ? -16.095 4.613 25.365 1.00 96.88 81 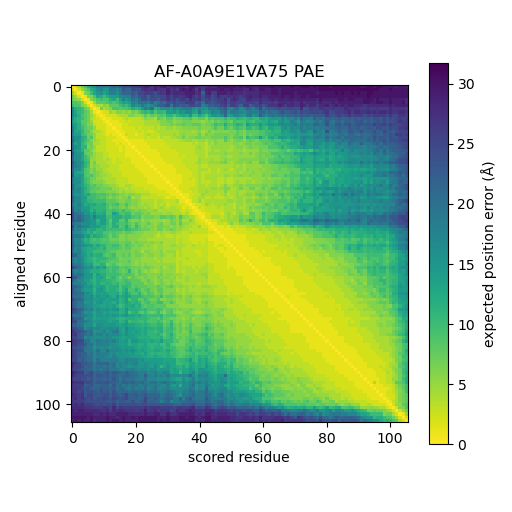GLY A N 1
ATOM 568 C CA . GLY A 1 81 ? -17.486 4.401 25.762 1.00 96.88 81 GLY A CA 1
ATOM 569 C C . GLY A 1 81 ? -17.616 3.513 27.003 1.00 96.88 81 GLY A C 1
ATOM 570 O O . GLY A 1 81 ? -18.411 3.818 27.891 1.00 96.88 81 GLY A O 1
ATOM 571 N N . LEU A 1 82 ? -16.820 2.444 27.098 1.00 97.19 82 LEU A N 1
ATOM 572 C CA . LEU A 1 82 ? -16.785 1.564 28.269 1.00 97.19 82 LEU A CA 1
ATOM 573 C C . LEU A 1 82 ? -16.261 2.284 29.515 1.00 97.19 82 LEU A C 1
ATOM 575 O O . LEU A 1 82 ? -16.833 2.114 30.591 1.00 97.19 82 LEU A O 1
ATOM 579 N N . ASP A 1 83 ? -15.243 3.133 29.376 1.00 97.88 83 ASP A N 1
ATOM 580 C CA . ASP A 1 83 ? -14.737 3.950 30.483 1.00 97.88 83 ASP A CA 1
ATOM 581 C C . ASP A 1 83 ? -15.815 4.907 31.009 1.00 97.88 83 ASP A C 1
ATOM 583 O O . ASP A 1 83 ? -16.048 4.983 32.217 1.00 97.88 83 ASP A O 1
ATOM 587 N N . ALA A 1 84 ? -16.556 5.565 30.111 1.00 97.69 84 ALA A N 1
ATOM 588 C CA . ALA A 1 84 ? -17.685 6.412 30.493 1.00 97.69 84 ALA A CA 1
ATOM 589 C C . ALA A 1 84 ? -18.793 5.626 31.222 1.00 97.69 84 ALA A C 1
ATOM 591 O O . ALA A 1 84 ? -19.350 6.115 32.208 1.00 97.69 84 ALA A O 1
ATOM 592 N N . ILE A 1 85 ? -19.094 4.399 30.778 1.00 97.00 85 ILE A N 1
ATOM 593 C CA . ILE A 1 85 ? -20.052 3.510 31.455 1.00 97.00 85 ILE A CA 1
ATOM 594 C C . ILE A 1 85 ? -19.553 3.135 32.854 1.00 97.00 85 ILE A C 1
ATOM 596 O O . ILE A 1 85 ? -20.341 3.168 33.801 1.00 97.00 85 ILE A O 1
ATOM 600 N N . ASN A 1 86 ? -18.266 2.818 33.015 1.00 97.12 86 ASN A N 1
ATOM 601 C CA . ASN A 1 86 ? -17.684 2.515 34.323 1.00 97.12 86 ASN A CA 1
ATOM 602 C C . ASN A 1 86 ? -17.798 3.710 35.276 1.00 97.12 86 ASN A C 1
ATOM 604 O O . ASN A 1 86 ? -18.307 3.556 36.386 1.00 97.12 86 ASN A O 1
ATOM 608 N N . SER A 1 87 ? -17.431 4.914 34.825 1.00 97.12 87 SER A N 1
ATOM 609 C CA . SER A 1 87 ? -17.588 6.133 35.627 1.00 97.12 87 SER A CA 1
ATOM 610 C C . SER A 1 87 ? -19.048 6.418 35.988 1.00 97.12 87 SER A C 1
ATOM 612 O O . SER A 1 87 ? -19.333 6.888 37.091 1.00 97.12 87 SER A O 1
ATOM 614 N N . LEU A 1 88 ? -19.994 6.138 35.087 1.00 96.69 88 LEU A N 1
ATOM 615 C CA . LEU A 1 88 ? -21.421 6.271 35.380 1.00 96.69 88 LEU A CA 1
ATOM 616 C C . LEU A 1 88 ? -21.877 5.244 36.426 1.00 96.69 88 LEU A C 1
ATOM 618 O O . LEU A 1 88 ? -22.625 5.589 37.340 1.00 96.69 88 LEU A O 1
ATOM 622 N N . ALA A 1 89 ? -21.412 3.998 36.327 1.00 96.94 89 ALA A N 1
ATOM 623 C CA . ALA A 1 89 ? -21.731 2.949 37.288 1.00 96.94 89 ALA A CA 1
ATOM 624 C C . ALA A 1 89 ? -21.183 3.265 38.690 1.00 96.94 89 ALA A C 1
ATOM 626 O O . ALA A 1 89 ? -21.853 2.991 39.686 1.00 96.94 89 ALA A O 1
ATOM 627 N N . GLU A 1 90 ? -19.995 3.864 38.787 1.00 96.12 90 GLU A N 1
ATOM 628 C CA . GLU A 1 90 ? -19.425 4.339 40.053 1.00 96.12 90 GLU A CA 1
ATOM 629 C C . GLU A 1 90 ? -20.247 5.480 40.663 1.00 96.12 90 GLU A C 1
ATOM 631 O O . GLU A 1 90 ? -20.602 5.421 41.842 1.00 96.12 90 GLU A O 1
ATOM 636 N N . GLN A 1 91 ? -20.631 6.476 39.857 1.00 95.62 91 GLN A N 1
ATOM 637 C CA . GLN A 1 91 ? -21.507 7.568 40.297 1.00 95.62 91 GLN A CA 1
ATOM 638 C C . GLN A 1 91 ? -22.870 7.051 40.774 1.00 95.62 91 GLN A C 1
ATOM 640 O O . GLN A 1 91 ? -23.354 7.458 41.831 1.00 95.62 91 GLN A O 1
ATOM 645 N N . ALA A 1 92 ? -23.469 6.113 40.036 1.00 95.62 92 ALA A N 1
ATOM 646 C CA . ALA A 1 92 ? -24.736 5.494 40.406 1.00 95.62 92 ALA A CA 1
ATOM 647 C C . ALA A 1 92 ? -24.635 4.723 41.731 1.00 95.62 92 ALA A C 1
ATOM 649 O O . ALA A 1 92 ? -25.539 4.825 42.559 1.00 95.62 92 ALA A O 1
ATOM 650 N N . ARG A 1 93 ? -23.529 4.001 41.978 1.00 92.62 93 ARG A N 1
ATOM 651 C CA . ARG A 1 93 ? -23.277 3.356 43.281 1.00 92.62 93 ARG A CA 1
ATOM 652 C C . ARG A 1 93 ? -23.152 4.380 44.402 1.00 92.62 93 ARG A C 1
ATOM 654 O O . ARG A 1 93 ? -23.766 4.193 45.444 1.00 92.62 93 ARG A O 1
ATOM 661 N N . GLY A 1 94 ? -22.404 5.463 44.188 1.00 94.62 94 GLY A N 1
ATOM 662 C CA . GLY A 1 94 ? -22.279 6.542 45.169 1.00 94.62 94 GLY A CA 1
ATOM 663 C C . GLY A 1 94 ? -23.636 7.145 45.541 1.00 94.62 94 GLY A C 1
ATOM 664 O O . GLY A 1 94 ? -23.941 7.301 46.723 1.00 94.62 94 GLY A O 1
ATOM 665 N N . LEU A 1 95 ? -24.483 7.402 44.539 1.00 93.00 95 LEU A N 1
ATOM 666 C CA . LEU A 1 95 ? -25.843 7.895 44.750 1.00 93.00 95 LEU A CA 1
ATOM 667 C C . LEU A 1 95 ? -26.729 6.869 45.471 1.00 93.00 95 LEU A C 1
ATOM 669 O O . LEU A 1 95 ? -27.469 7.243 46.377 1.00 93.00 95 LEU A O 1
ATOM 673 N N . ALA A 1 96 ? -26.642 5.586 45.114 1.00 92.12 96 ALA A N 1
ATOM 674 C CA . ALA A 1 96 ? -27.395 4.523 45.778 1.00 92.12 96 ALA A CA 1
ATOM 675 C C . ALA A 1 96 ? -27.015 4.390 47.263 1.00 92.12 96 ALA A C 1
ATOM 677 O O . ALA A 1 96 ? -27.901 4.302 48.110 1.00 92.12 96 ALA A O 1
ATOM 678 N N . THR A 1 97 ? -25.721 4.454 47.596 1.00 91.81 97 THR A N 1
ATOM 679 C CA . THR A 1 97 ? -25.244 4.453 48.989 1.00 91.81 97 THR A CA 1
ATOM 680 C C . THR A 1 97 ? -25.715 5.697 49.746 1.00 91.81 97 THR A C 1
ATOM 682 O O . THR A 1 97 ? -26.165 5.592 50.885 1.00 91.81 97 THR A O 1
ATOM 685 N N . ALA A 1 98 ? -25.665 6.878 49.121 1.00 90.12 98 ALA A N 1
ATOM 686 C CA . ALA A 1 98 ? -26.183 8.106 49.725 1.00 90.12 98 ALA A CA 1
ATOM 687 C C . ALA A 1 98 ? -27.693 8.015 50.007 1.00 90.12 98 ALA A C 1
ATOM 689 O O . ALA A 1 98 ? -28.139 8.368 51.098 1.00 90.12 98 ALA A O 1
ATOM 690 N N . ALA A 1 99 ? -28.471 7.484 49.060 1.00 89.12 99 ALA A N 1
ATOM 691 C CA . ALA A 1 99 ? -29.900 7.257 49.238 1.00 89.12 99 ALA A CA 1
ATOM 692 C C . ALA A 1 99 ? -30.185 6.236 50.351 1.00 89.12 99 ALA A C 1
ATOM 694 O O . ALA A 1 99 ? -31.076 6.470 51.166 1.00 89.12 99 ALA A O 1
ATOM 695 N N . GLN A 1 100 ? -29.412 5.146 50.435 1.00 90.25 100 GLN A N 1
ATOM 696 C CA . GLN A 1 100 ? -29.532 4.150 51.503 1.00 90.25 100 GLN A CA 1
ATOM 697 C C . GLN A 1 100 ? -29.301 4.773 52.886 1.00 90.25 100 GLN A C 1
ATOM 699 O O . GLN A 1 100 ? -30.123 4.575 53.774 1.00 90.25 100 GLN A O 1
ATOM 704 N N . ASN A 1 101 ? -28.257 5.589 53.044 1.00 86.50 101 ASN A N 1
ATOM 705 C CA . ASN A 1 101 ? -27.955 6.267 54.310 1.00 86.50 101 ASN A CA 1
ATOM 706 C C . ASN A 1 101 ? -29.026 7.296 54.712 1.00 86.50 101 ASN A C 1
ATOM 708 O O . ASN A 1 101 ? -29.298 7.467 55.892 1.00 86.50 101 ASN A O 1
ATOM 712 N N . THR A 1 102 ? -29.653 7.982 53.749 1.00 80.06 102 THR A N 1
ATOM 713 C CA . THR A 1 102 ? -30.790 8.885 54.019 1.00 80.06 102 THR A CA 1
ATOM 714 C C . THR A 1 102 ? -32.075 8.127 54.376 1.00 80.06 102 THR A C 1
ATOM 716 O O . THR A 1 102 ? -32.937 8.680 55.055 1.00 80.06 102 THR A O 1
ATOM 719 N N . SER A 1 103 ? -32.220 6.885 53.909 1.00 67.25 103 SER A N 1
ATOM 720 C CA . SER A 1 103 ? -33.410 6.049 54.122 1.00 67.25 103 SER A CA 1
ATOM 721 C C . SER A 1 103 ? -33.398 5.291 55.451 1.00 67.25 103 SER A C 1
ATOM 723 O O . SER A 1 103 ? -34.403 4.663 55.776 1.00 67.25 103 SER A O 1
ATOM 725 N N . ASP A 1 104 ? -32.293 5.342 56.200 1.00 55.19 104 ASP A N 1
ATOM 726 C CA . ASP A 1 104 ? -32.159 4.800 57.554 1.00 55.19 104 ASP A CA 1
ATOM 727 C C . ASP A 1 104 ? -32.220 5.958 58.576 1.00 55.19 104 ASP A C 1
ATOM 729 O O . ASP A 1 104 ? -31.182 6.486 58.985 1.00 55.19 104 ASP A O 1
ATOM 733 N N . PRO A 1 105 ? -33.424 6.462 58.925 1.00 49.50 105 PRO A N 1
ATOM 734 C CA . PRO A 1 105 ? -33.579 7.478 59.951 1.00 49.50 105 PRO A CA 1
ATOM 735 C C . PRO A 1 105 ? -33.473 6.815 61.328 1.00 49.50 105 PRO A C 1
ATOM 737 O O . PRO A 1 105 ? -34.444 6.254 61.838 1.00 49.50 105 PRO A O 1
ATOM 740 N N . THR A 1 106 ? -32.298 6.906 61.945 1.00 51.72 106 THR A N 1
ATOM 741 C CA . THR A 1 106 ? -32.217 7.003 63.412 1.00 51.72 106 THR A CA 1
ATOM 742 C C . THR A 1 106 ? -32.620 8.395 63.863 1.00 51.72 106 THR A C 1
ATOM 744 O O . THR A 1 106 ? -32.110 9.357 63.240 1.00 51.72 106 THR A O 1
#

Radius of gyration: 37.9 Å; Cα contacts (8 Å, |Δi|>4): 16; chains: 1; bounding box: 64×22×126 Å

Solvent-accessible surface area (backbone atoms only — not comparable to full-atom values): 6029 Å² total; per-residue (Å²): 131,83,77,75,80,75,65,49,72,68,55,47,52,53,49,52,50,51,53,52,50,52,52,54,47,54,53,48,53,51,30,64,76,68,73,38,97,56,86,43,60,88,70,35,47,67,60,39,52,52,51,46,55,50,48,55,50,49,53,53,50,49,56,52,47,53,54,49,53,51,50,51,52,51,52,51,53,50,51,56,50,50,53,51,50,51,55,49,52,51,51,50,50,53,51,50,53,53,50,51,59,68,70,58,81,125

Mean predicted aligned error: 10.78 Å

Secondary structure (DSSP, 8-state):
--------HHHHHHHHHHHHHHHHHHHHHHHHHH--S--STTT-HHHHHHHHHHHHHHHHHHHHHHHHHHHHHHHHHHHHHHHHHHHHHHHHHHHHHHHHHHTS--

Sequence (106 aa):
MADQINLSSAVRTNLGGLQQTAKLGARTDERLGSGKAVNSPIDGAAEFFASRALSDRASGLSAAKDGVDQAISTVQAATNGLDAINSLAEQARGLATAAQNTSDPT